Protein AF-A0A7X2NPV7-F1 (afdb_monomer_lite)

pLDDT: mean 83.84, std 13.26, range [35.34, 94.12]

Organism: NCBI:txid2606630

Foldseek 3Di:
DDPPPQQFDCVLLVLLVVLVVCVVVDDLVVSLVSLVVSLVVLVPGPSDDPVLNVVLVVLSVCLSVDDPVCNVVSNVVNSVSND

Sequence (83 aa):
MGLFHKAHKNGIAEAFDKVYAHGAHETESQFLDSLNLIVKAVELDQTYSTDEKLKIYELLSQLSNCGPDQRDRYAKKLRKVLK

Structure (mmCIF, N/CA/C/O backbone):
data_AF-A0A7X2NPV7-F1
#
_entry.id   AF-A0A7X2NPV7-F1
#
loop_
_atom_site.group_PDB
_atom_site.id
_atom_site.type_symbol
_atom_site.label_atom_id
_atom_site.label_alt_id
_atom_site.label_comp_id
_atom_site.label_asym_id
_atom_site.label_entity_id
_atom_site.label_seq_id
_atom_site.pdbx_PDB_ins_code
_atom_site.Cartn_x
_atom_site.Cartn_y
_atom_site.Cartn_z
_atom_site.occupancy
_atom_site.B_iso_or_equiv
_atom_site.auth_seq_id
_atom_site.auth_comp_id
_atom_site.auth_asym_id
_atom_site.auth_atom_id
_atom_site.pdbx_PDB_model_num
ATOM 1 N N . MET A 1 1 ? -16.156 -14.747 22.140 1.00 35.34 1 MET A N 1
ATOM 2 C CA . MET A 1 1 ? -15.598 -13.394 21.923 1.00 35.34 1 MET A CA 1
ATOM 3 C C . MET A 1 1 ? -15.510 -13.167 20.421 1.00 35.34 1 MET A C 1
ATOM 5 O O . MET A 1 1 ? -14.511 -13.525 19.813 1.00 35.34 1 MET A O 1
ATOM 9 N N . GLY A 1 2 ? -16.602 -12.715 19.801 1.00 39.91 2 GLY A N 1
ATOM 10 C CA . GLY A 1 2 ? -16.632 -12.456 18.362 1.00 39.91 2 GLY A CA 1
ATOM 11 C C . GLY A 1 2 ? -15.816 -11.206 18.066 1.00 39.91 2 GLY A C 1
ATOM 12 O O . GLY A 1 2 ? -16.221 -10.112 18.446 1.00 39.91 2 GLY A O 1
ATOM 13 N N . LEU A 1 3 ? -14.649 -11.381 17.449 1.00 43.81 3 LEU A N 1
ATOM 14 C CA . LEU A 1 3 ? -13.845 -10.285 16.925 1.00 43.81 3 LEU A CA 1
ATOM 15 C C . LEU A 1 3 ? -14.632 -9.666 15.769 1.00 43.81 3 LEU A C 1
ATOM 17 O O . LEU A 1 3 ? -14.653 -10.200 14.658 1.00 43.81 3 LEU A O 1
ATOM 21 N N . PHE A 1 4 ? -15.346 -8.585 16.076 1.00 47.00 4 PHE A N 1
ATOM 22 C CA . PHE A 1 4 ? -15.960 -7.714 15.088 1.00 47.00 4 PHE A CA 1
ATOM 23 C C . PHE A 1 4 ? -14.866 -7.297 14.104 1.00 47.00 4 PHE A C 1
ATOM 25 O O . PHE A 1 4 ? -14.015 -6.476 14.435 1.00 47.00 4 PHE A O 1
ATOM 32 N N . HIS A 1 5 ? -14.870 -7.889 12.909 1.00 47.75 5 HIS A N 1
ATOM 33 C CA . HIS A 1 5 ? -14.152 -7.326 11.777 1.00 47.75 5 HIS A CA 1
ATOM 34 C C . HIS A 1 5 ? -14.855 -5.999 11.498 1.00 47.75 5 HIS A C 1
ATOM 36 O O . HIS A 1 5 ? -15.975 -5.984 10.983 1.00 47.75 5 HIS A O 1
ATOM 42 N N . LYS A 1 6 ? -14.270 -4.889 11.957 1.00 50.22 6 LYS A N 1
ATOM 43 C CA . LYS A 1 6 ? -14.712 -3.567 11.526 1.00 50.22 6 LYS A CA 1
ATOM 44 C C . LYS A 1 6 ? -14.496 -3.546 10.020 1.00 50.22 6 LYS A C 1
ATOM 46 O O . LYS A 1 6 ? -13.358 -3.552 9.582 1.00 50.22 6 LYS A O 1
ATOM 51 N N . ALA A 1 7 ? -15.578 -3.578 9.249 1.00 52.69 7 ALA A N 1
ATOM 52 C CA . ALA A 1 7 ? -15.490 -3.346 7.819 1.00 52.69 7 ALA A CA 1
ATOM 53 C C . ALA A 1 7 ? -14.928 -1.935 7.637 1.00 52.69 7 ALA A C 1
ATOM 55 O O . ALA A 1 7 ? -15.575 -0.952 8.020 1.00 52.69 7 ALA A O 1
ATOM 56 N N . HIS A 1 8 ? -13.700 -1.840 7.136 1.00 62.06 8 HIS A N 1
ATOM 57 C CA . HIS A 1 8 ? -13.107 -0.550 6.834 1.00 62.06 8 HIS A CA 1
ATOM 58 C C . HIS A 1 8 ? -13.851 0.075 5.654 1.00 62.06 8 HIS A C 1
ATOM 60 O O . HIS A 1 8 ? -14.640 -0.575 4.958 1.00 62.06 8 HIS A O 1
ATOM 66 N N . LYS A 1 9 ? -13.639 1.369 5.404 1.00 60.03 9 LYS A N 1
ATOM 67 C CA . LYS A 1 9 ? -14.153 1.970 4.172 1.00 60.03 9 LYS A CA 1
ATOM 68 C C . LYS A 1 9 ? -13.536 1.236 2.976 1.00 60.03 9 LYS A C 1
ATOM 70 O O . LYS A 1 9 ? -12.386 1.493 2.623 1.00 60.03 9 LYS A O 1
ATOM 75 N N . ASN A 1 10 ? -14.338 0.393 2.316 1.00 65.88 10 ASN A N 1
ATOM 76 C CA . ASN A 1 10 ? -13.965 -0.379 1.120 1.00 65.88 10 ASN A CA 1
ATOM 77 C C . ASN A 1 10 ? -13.285 0.466 0.025 1.00 65.88 10 ASN A C 1
ATOM 79 O O . ASN A 1 10 ? -12.525 -0.062 -0.781 1.00 65.88 10 ASN A O 1
ATOM 83 N N . GLY A 1 11 ? -13.501 1.786 0.026 1.00 80.94 11 GLY A N 1
ATOM 84 C CA . GLY A 1 11 ? -12.890 2.712 -0.922 1.00 80.94 11 GLY A CA 1
ATOM 85 C C . GLY A 1 11 ? -11.356 2.722 -0.920 1.00 80.94 11 GLY A C 1
ATOM 86 O O . GLY A 1 11 ? -10.776 2.947 -1.977 1.00 80.94 11 GLY A O 1
ATOM 87 N N . ILE A 1 12 ? -10.677 2.448 0.205 1.00 87.56 12 ILE A N 1
ATOM 88 C CA . ILE A 1 12 ? -9.197 2.431 0.230 1.00 87.56 12 ILE A CA 1
ATOM 89 C C . ILE A 1 12 ? -8.657 1.148 -0.412 1.00 87.56 12 ILE A C 1
ATOM 91 O O . ILE A 1 12 ? -7.702 1.209 -1.184 1.00 87.56 12 ILE A O 1
ATOM 95 N N . ALA A 1 13 ? -9.291 -0.002 -0.163 1.00 88.44 13 ALA A N 1
ATOM 96 C CA . ALA A 1 13 ? -8.941 -1.251 -0.838 1.00 88.44 13 ALA A CA 1
ATOM 97 C C . ALA A 1 13 ? -9.164 -1.152 -2.356 1.00 88.44 13 ALA A C 1
ATOM 99 O O . ALA A 1 13 ? -8.300 -1.549 -3.133 1.00 88.44 13 ALA A O 1
ATOM 100 N N . GLU A 1 14 ? -10.284 -0.561 -2.782 1.00 88.88 14 GLU A N 1
ATOM 101 C CA . GLU A 1 14 ? -10.570 -0.316 -4.201 1.00 88.88 14 GLU A CA 1
ATOM 102 C C . GLU A 1 14 ? -9.587 0.677 -4.837 1.00 88.88 14 GLU A C 1
ATOM 104 O O . GLU A 1 14 ? -9.168 0.489 -5.981 1.00 88.88 14 GLU A O 1
ATOM 109 N N . ALA A 1 15 ? -9.194 1.730 -4.112 1.00 89.25 15 ALA A N 1
ATOM 110 C CA . ALA A 1 15 ? -8.175 2.670 -4.570 1.00 89.25 15 ALA A CA 1
ATOM 111 C C . ALA A 1 15 ? -6.813 1.983 -4.727 1.00 89.25 15 ALA A C 1
ATOM 113 O O . ALA A 1 15 ? -6.144 2.179 -5.741 1.00 89.25 15 ALA A O 1
ATOM 114 N N . PHE A 1 16 ? -6.433 1.133 -3.769 1.00 91.81 16 PHE A N 1
ATOM 115 C CA . PHE A 1 16 ? -5.210 0.342 -3.854 1.00 91.81 16 PHE A CA 1
ATOM 116 C C . PHE A 1 16 ? -5.232 -0.610 -5.053 1.00 91.81 16 PHE A C 1
ATOM 118 O O . PHE A 1 16 ? -4.243 -0.694 -5.771 1.00 91.81 16 PHE A O 1
ATOM 125 N N . ASP A 1 17 ? -6.356 -1.277 -5.323 1.00 90.69 17 ASP A N 1
ATOM 126 C CA . ASP A 1 17 ? -6.480 -2.173 -6.477 1.00 90.69 17 ASP A CA 1
ATOM 127 C C . ASP A 1 17 ? -6.272 -1.442 -7.808 1.00 90.69 17 ASP A C 1
ATOM 129 O O . ASP A 1 17 ? -5.617 -1.971 -8.707 1.00 90.69 17 ASP A O 1
ATOM 133 N N . LYS A 1 18 ? -6.782 -0.209 -7.920 1.00 89.88 18 LYS A N 1
ATOM 134 C CA . LYS A 1 18 ? -6.538 0.650 -9.085 1.00 89.88 18 LYS A CA 1
ATOM 135 C C . LYS A 1 18 ? -5.064 1.024 -9.183 1.00 89.88 18 LYS A C 1
ATOM 137 O O . LYS A 1 18 ? -4.464 0.786 -10.224 1.00 89.88 18 LYS A O 1
ATOM 142 N N . VAL A 1 19 ? -4.471 1.547 -8.106 1.00 89.69 19 VAL A N 1
ATOM 143 C CA . VAL A 1 19 ? -3.041 1.906 -8.060 1.00 89.69 19 VAL A CA 1
ATOM 144 C C . VAL A 1 19 ? -2.163 0.718 -8.450 1.00 89.69 19 VAL A C 1
ATOM 146 O O . VAL A 1 19 ? -1.269 0.851 -9.277 1.00 89.69 19 VAL A O 1
ATOM 149 N N . TYR A 1 20 ? -2.452 -0.465 -7.914 1.00 90.06 20 TYR A N 1
ATOM 150 C CA . TYR A 1 20 ? -1.686 -1.670 -8.200 1.00 90.06 20 TYR A CA 1
ATOM 151 C C . TYR A 1 20 ? -1.822 -2.123 -9.660 1.00 90.06 20 TYR A C 1
ATOM 153 O O . TYR A 1 20 ? -0.827 -2.491 -10.280 1.00 90.06 20 TYR A O 1
ATOM 161 N N . ALA A 1 21 ? -3.028 -2.061 -10.233 1.00 88.31 21 ALA A N 1
ATOM 162 C CA . ALA A 1 21 ? -3.248 -2.367 -11.645 1.00 88.31 21 ALA A CA 1
ATOM 163 C C . ALA A 1 21 ? -2.550 -1.360 -12.579 1.00 88.31 21 ALA A C 1
ATOM 165 O O . ALA A 1 21 ? -1.960 -1.764 -13.581 1.00 88.31 21 ALA A O 1
ATOM 166 N N . HIS A 1 22 ? -2.576 -0.066 -12.243 1.00 85.38 22 HIS A N 1
ATOM 167 C CA . HIS A 1 22 ? -1.876 0.978 -12.998 1.00 85.38 22 HIS A CA 1
ATOM 168 C C . HIS A 1 22 ? -0.352 0.849 -12.898 1.00 85.38 22 HIS A C 1
ATOM 170 O O . HIS A 1 22 ? 0.335 1.032 -13.901 1.00 85.38 22 HIS A O 1
ATOM 176 N N . GLY A 1 23 ? 0.163 0.412 -11.745 1.00 82.12 23 GLY A N 1
ATOM 177 C CA . GLY A 1 23 ? 1.588 0.196 -11.497 1.00 82.12 23 GLY A CA 1
ATOM 178 C C . GLY A 1 23 ? 2.284 -0.764 -12.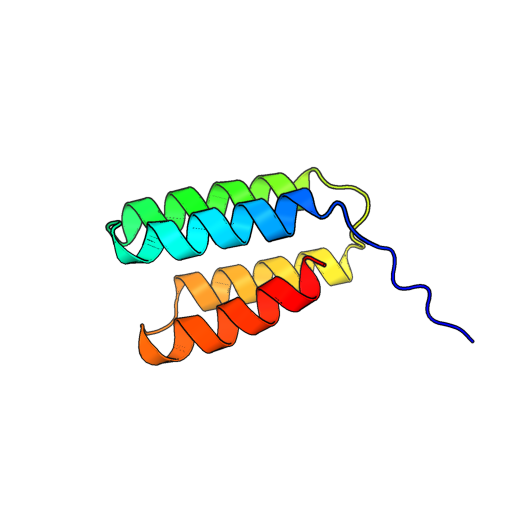468 1.00 82.12 23 GLY A C 1
ATOM 179 O O . GLY A 1 23 ? 3.496 -0.687 -12.637 1.00 82.12 23 GLY A O 1
ATOM 180 N N . ALA A 1 24 ? 1.541 -1.642 -13.154 1.00 80.44 24 ALA A N 1
ATOM 181 C CA . ALA A 1 24 ? 2.093 -2.508 -14.201 1.00 80.44 24 ALA A CA 1
ATOM 182 C C . ALA A 1 24 ? 2.552 -1.740 -15.458 1.00 80.44 24 ALA A C 1
ATOM 184 O O . ALA A 1 24 ? 3.341 -2.262 -16.245 1.00 80.44 24 ALA A O 1
ATOM 185 N N . HIS A 1 25 ? 2.048 -0.520 -15.655 1.00 82.88 25 HIS A N 1
ATOM 186 C CA . HIS A 1 25 ? 2.321 0.331 -16.816 1.00 82.88 25 HIS A CA 1
ATOM 187 C C . HIS A 1 25 ? 3.063 1.626 -16.456 1.00 82.88 25 HIS A C 1
ATOM 189 O O . HIS A 1 25 ? 3.381 2.417 -17.342 1.00 82.88 25 HIS A O 1
ATOM 195 N N . GLU A 1 26 ? 3.325 1.851 -15.170 1.00 83.56 26 GLU A N 1
ATOM 196 C CA . GLU A 1 26 ? 3.992 3.040 -14.649 1.00 83.56 26 GLU A CA 1
ATOM 197 C C . GLU A 1 26 ? 5.500 2.816 -14.494 1.00 83.56 26 GLU A C 1
ATOM 199 O O . GLU A 1 26 ? 5.991 1.695 -14.350 1.00 83.56 26 GLU A O 1
ATOM 204 N N . THR A 1 27 ? 6.256 3.912 -14.500 1.00 86.38 27 THR A N 1
ATOM 205 C CA . THR A 1 27 ? 7.642 3.883 -14.019 1.00 86.38 27 THR A CA 1
ATOM 206 C C . THR A 1 27 ? 7.674 3.655 -12.508 1.00 86.38 27 THR A C 1
ATOM 208 O O . THR A 1 27 ? 6.722 3.983 -11.803 1.00 86.38 27 THR A O 1
ATOM 211 N N . GLU A 1 28 ? 8.799 3.167 -11.982 1.00 83.31 28 GLU A N 1
ATOM 212 C CA . GLU A 1 28 ? 8.947 2.934 -10.539 1.00 83.31 28 GLU A CA 1
ATOM 213 C C . GLU A 1 28 ? 8.671 4.202 -9.712 1.00 83.31 28 GLU A C 1
ATOM 215 O O . GLU A 1 28 ? 7.977 4.144 -8.704 1.00 83.31 28 GLU A O 1
ATOM 220 N N . SER A 1 29 ? 9.129 5.369 -10.181 1.00 86.06 29 SER A N 1
ATOM 221 C CA . SER A 1 29 ? 8.858 6.653 -9.517 1.00 86.06 29 SER A CA 1
ATOM 222 C C . SER A 1 29 ? 7.362 6.968 -9.452 1.00 86.06 29 SER A C 1
ATOM 224 O O . SER A 1 29 ? 6.867 7.353 -8.399 1.00 86.06 29 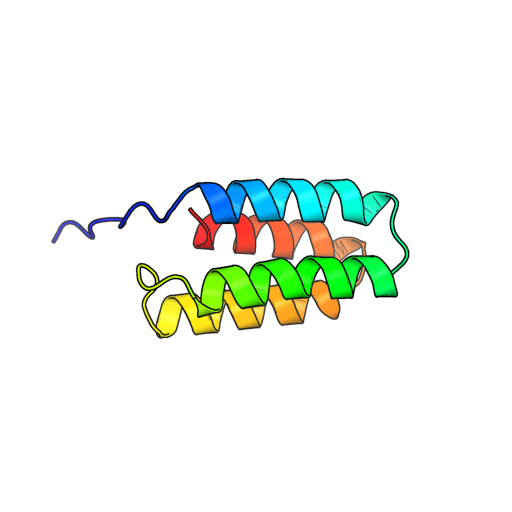SER A O 1
ATOM 226 N N . GLN A 1 30 ? 6.638 6.780 -10.559 1.00 87.75 30 GLN A N 1
ATOM 227 C CA . GLN A 1 30 ? 5.193 7.020 -10.613 1.00 87.75 30 GLN A CA 1
ATOM 228 C C . GLN A 1 30 ? 4.430 6.045 -9.719 1.00 87.75 30 GLN A C 1
ATOM 230 O O . GLN A 1 30 ? 3.509 6.450 -9.015 1.00 87.75 30 GLN A O 1
ATOM 235 N N . PHE A 1 31 ? 4.856 4.784 -9.685 1.00 86.31 31 PHE A N 1
ATOM 236 C CA . PHE A 1 31 ? 4.242 3.786 -8.825 1.00 86.31 31 PHE A CA 1
ATOM 237 C C . PHE A 1 31 ? 4.407 4.137 -7.341 1.00 86.31 31 PHE A C 1
ATOM 239 O O . PHE A 1 31 ? 3.450 4.055 -6.571 1.00 86.31 31 PHE A O 1
ATOM 246 N N . LEU A 1 32 ? 5.597 4.593 -6.938 1.00 87.44 32 LEU A N 1
ATOM 247 C CA . LEU A 1 32 ? 5.854 5.063 -5.574 1.00 87.44 32 LEU A CA 1
ATOM 248 C C . LEU A 1 32 ? 4.996 6.288 -5.216 1.00 87.44 32 LEU A C 1
ATOM 250 O O . LEU A 1 32 ? 4.426 6.339 -4.123 1.00 87.44 32 LEU A O 1
ATOM 254 N N . ASP A 1 33 ? 4.838 7.238 -6.139 1.00 89.38 33 ASP A N 1
ATOM 255 C CA . ASP A 1 33 ? 3.953 8.393 -5.952 1.00 89.38 33 ASP A CA 1
ATOM 256 C C . ASP A 1 33 ? 2.484 7.970 -5.789 1.00 89.38 33 ASP A C 1
ATOM 258 O O . ASP A 1 33 ? 1.782 8.464 -4.901 1.00 89.38 33 ASP A O 1
ATOM 262 N N . SER A 1 34 ? 2.029 6.997 -6.579 1.00 89.38 34 SER A N 1
ATOM 263 C CA . SER A 1 34 ? 0.692 6.411 -6.467 1.00 89.38 34 SER A CA 1
ATOM 264 C C . SER A 1 34 ? 0.482 5.693 -5.125 1.00 89.38 34 SER A C 1
ATOM 266 O O . SER A 1 34 ? -0.581 5.823 -4.511 1.00 89.38 34 SER A O 1
ATOM 268 N N . LEU A 1 35 ? 1.492 4.991 -4.599 1.00 89.69 35 LEU A N 1
ATOM 269 C CA . LEU A 1 35 ? 1.430 4.377 -3.265 1.00 89.69 35 LEU A CA 1
ATOM 270 C C . LEU A 1 35 ? 1.344 5.421 -2.142 1.00 89.69 35 LEU A C 1
ATOM 272 O O . LEU A 1 35 ? 0.634 5.196 -1.159 1.00 89.69 35 LEU A O 1
ATOM 276 N N . ASN A 1 36 ? 1.978 6.587 -2.296 1.00 90.06 36 ASN A N 1
ATOM 277 C CA . ASN A 1 36 ? 1.864 7.683 -1.328 1.00 90.06 36 ASN A CA 1
ATOM 278 C C . ASN A 1 36 ? 0.422 8.207 -1.192 1.00 90.06 36 ASN A C 1
ATOM 280 O O . ASN A 1 36 ? 0.037 8.681 -0.120 1.00 90.06 36 ASN A O 1
ATOM 284 N N . LEU A 1 37 ? -0.410 8.092 -2.234 1.00 90.75 37 LEU A N 1
ATOM 285 C CA . LEU A 1 37 ? -1.840 8.414 -2.138 1.00 90.75 37 LEU A CA 1
ATOM 286 C C . LEU A 1 37 ? -2.568 7.459 -1.184 1.00 90.75 37 LEU A C 1
ATOM 288 O O . LEU A 1 37 ? -3.416 7.894 -0.404 1.00 90.75 37 LEU A O 1
ATOM 292 N N . ILE A 1 38 ? -2.200 6.174 -1.203 1.00 91.94 38 ILE A N 1
ATOM 293 C CA . ILE A 1 38 ? -2.752 5.161 -0.295 1.00 91.94 38 ILE A CA 1
ATOM 294 C C . ILE A 1 38 ? -2.289 5.418 1.139 1.00 91.94 38 ILE A C 1
ATOM 296 O O . ILE A 1 38 ? -3.109 5.353 2.052 1.00 91.94 38 ILE A O 1
ATOM 300 N N . VAL A 1 39 ? -1.017 5.788 1.340 1.00 92.56 39 VAL A N 1
ATOM 301 C CA . VAL A 1 39 ? -0.496 6.188 2.660 1.00 92.56 39 VAL A CA 1
ATOM 302 C C . VAL A 1 39 ? -1.338 7.321 3.249 1.00 92.56 39 VAL A C 1
ATOM 304 O O . VAL A 1 39 ? -1.851 7.180 4.357 1.00 92.56 39 VAL A O 1
ATOM 307 N N . LYS A 1 40 ? -1.561 8.403 2.490 1.00 92.06 40 LYS A N 1
ATOM 308 C CA . LYS A 1 40 ? -2.382 9.543 2.941 1.00 92.06 40 LYS A CA 1
ATOM 309 C C . LYS A 1 40 ? -3.825 9.140 3.243 1.00 92.06 40 LYS A C 1
ATOM 311 O O . LYS A 1 40 ? -4.406 9.609 4.219 1.00 92.06 40 LYS A O 1
ATOM 316 N N . ALA A 1 41 ? -4.413 8.272 2.420 1.00 89.81 41 ALA A N 1
ATOM 317 C CA . ALA A 1 41 ? -5.774 7.791 2.641 1.00 89.81 41 ALA A CA 1
ATOM 318 C C . ALA A 1 41 ? -5.896 7.000 3.956 1.00 89.81 41 ALA A C 1
ATOM 320 O O . ALA A 1 41 ? -6.847 7.205 4.705 1.00 89.81 41 ALA A O 1
ATOM 321 N N . VAL A 1 42 ? -4.917 6.142 4.258 1.00 90.81 42 VAL A N 1
ATOM 322 C CA . VAL A 1 42 ? -4.850 5.359 5.505 1.00 90.81 42 VAL A CA 1
ATOM 323 C C . VAL A 1 42 ? -4.570 6.253 6.715 1.00 90.81 42 VAL A C 1
ATOM 325 O O . VAL A 1 42 ? -5.138 6.041 7.788 1.00 90.81 42 VAL A O 1
ATOM 328 N N . GLU A 1 43 ? -3.732 7.276 6.555 1.00 90.12 43 GLU A N 1
ATOM 329 C CA . GLU A 1 43 ? -3.419 8.237 7.612 1.00 90.12 43 GLU A CA 1
ATOM 330 C C . GLU A 1 43 ? -4.673 8.986 8.079 1.00 90.12 43 GLU A C 1
ATOM 332 O O . GLU A 1 43 ? -4.960 9.016 9.280 1.00 90.12 43 GLU A O 1
ATOM 337 N N . LEU A 1 44 ? -5.451 9.515 7.128 1.00 89.38 44 LEU A N 1
ATOM 338 C CA . LEU A 1 44 ? -6.676 10.279 7.381 1.00 89.38 44 LEU A CA 1
ATOM 339 C C . LEU A 1 44 ? -7.850 9.413 7.857 1.00 89.38 44 LEU A C 1
ATOM 341 O O . LEU A 1 44 ? -8.784 9.924 8.480 1.00 89.38 44 LEU A O 1
ATOM 345 N N . ASP A 1 45 ? -7.831 8.113 7.569 1.00 86.00 45 ASP A N 1
ATOM 346 C CA . ASP A 1 45 ? -8.894 7.207 7.979 1.00 86.00 45 ASP A CA 1
ATOM 347 C C . ASP A 1 45 ? -8.805 6.893 9.483 1.00 86.00 45 ASP A C 1
ATOM 349 O O . ASP A 1 45 ? -7.797 6.405 9.990 1.00 86.00 45 ASP A O 1
ATOM 353 N N . GLN A 1 46 ? -9.870 7.191 10.228 1.00 86.75 46 GLN A N 1
ATOM 354 C CA . GLN A 1 46 ? -9.935 6.966 11.680 1.00 86.75 46 GLN A CA 1
ATOM 355 C C . GLN A 1 46 ? 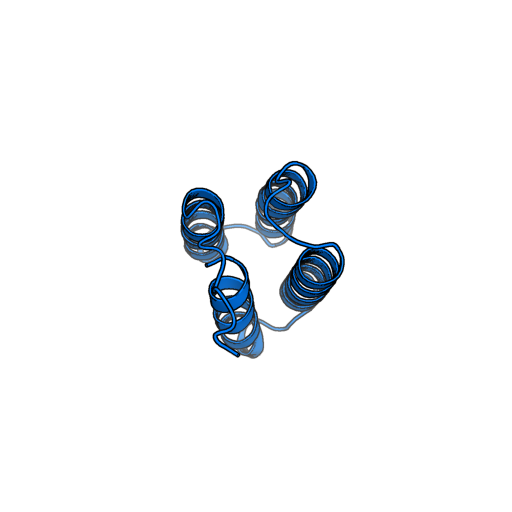-10.509 5.592 12.061 1.00 86.75 46 GLN A C 1
ATOM 357 O O . GLN A 1 46 ? -10.650 5.289 13.245 1.00 86.75 46 GLN A O 1
ATOM 362 N N . THR A 1 47 ? -10.890 4.766 11.082 1.00 87.38 47 THR A N 1
ATOM 363 C CA . THR A 1 47 ? -11.479 3.443 11.330 1.00 87.38 47 THR A CA 1
ATOM 364 C C . THR A 1 4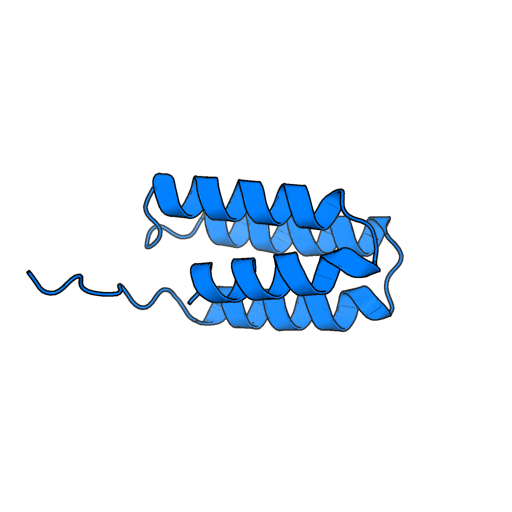7 ? -10.415 2.396 11.638 1.00 87.38 47 THR A C 1
ATOM 366 O O . THR A 1 47 ? -10.695 1.482 12.416 1.00 87.38 47 THR A O 1
ATOM 369 N N . TYR A 1 48 ? -9.206 2.566 11.092 1.00 86.38 48 TYR A N 1
ATOM 370 C CA . TYR A 1 48 ? -8.036 1.760 11.432 1.00 86.38 48 TYR A CA 1
ATOM 371 C C . TYR A 1 48 ? -7.473 2.137 12.803 1.00 86.38 48 TYR A C 1
ATOM 373 O O . TYR A 1 48 ? -7.217 3.307 13.101 1.00 86.38 48 TYR A O 1
ATOM 381 N N . SER A 1 49 ? -7.218 1.117 13.613 1.00 89.75 49 SER A N 1
ATOM 382 C CA . SER A 1 49 ? -6.392 1.214 14.814 1.00 89.75 49 SER A CA 1
ATOM 383 C C . SER A 1 49 ? -4.938 1.552 14.472 1.00 89.75 49 SER A C 1
ATOM 385 O O . SER A 1 49 ? -4.477 1.365 13.344 1.00 89.75 49 SER A O 1
ATOM 387 N N . THR A 1 50 ? -4.184 2.023 15.467 1.00 90.75 50 THR A N 1
ATOM 388 C CA . THR A 1 50 ? -2.747 2.292 15.317 1.00 90.75 50 THR A CA 1
ATOM 389 C C . THR A 1 50 ? -1.989 1.060 14.821 1.00 90.75 50 THR A C 1
ATOM 391 O O . THR A 1 50 ? -1.188 1.177 13.898 1.00 90.75 50 THR A O 1
ATOM 394 N N . ASP A 1 51 ? -2.286 -0.122 15.363 1.00 91.81 51 ASP A N 1
ATOM 395 C CA . ASP A 1 51 ? -1.615 -1.369 14.981 1.00 91.81 51 ASP A CA 1
ATOM 396 C C . ASP A 1 51 ? -1.911 -1.763 13.525 1.00 91.81 51 ASP A C 1
ATOM 398 O O . ASP A 1 51 ? -1.014 -2.190 12.794 1.00 91.81 51 ASP A O 1
ATOM 402 N N . GLU A 1 52 ? -3.152 -1.569 13.065 1.00 90.62 52 GLU A N 1
ATOM 403 C CA . GLU A 1 52 ? -3.531 -1.795 11.664 1.00 90.62 52 GLU A CA 1
ATOM 404 C C . GLU A 1 52 ? -2.812 -0.823 10.728 1.00 90.62 52 GLU A C 1
ATOM 406 O O . GLU A 1 52 ? -2.262 -1.252 9.713 1.00 90.62 52 GLU A O 1
ATOM 411 N N . LYS A 1 53 ? -2.737 0.466 11.089 1.00 92.31 53 LYS A N 1
ATOM 412 C CA . LYS A 1 53 ? -1.995 1.467 10.308 1.00 92.31 53 LYS A CA 1
ATOM 413 C C . LYS A 1 53 ? -0.512 1.127 10.214 1.00 92.31 53 LYS A C 1
ATOM 415 O O . LYS A 1 53 ? 0.041 1.145 9.118 1.00 92.31 53 LYS A O 1
ATOM 420 N N . LEU A 1 54 ? 0.119 0.761 11.330 1.00 93.75 54 LEU A N 1
ATOM 421 C CA . LEU A 1 54 ? 1.527 0.353 11.353 1.00 93.75 54 LEU A CA 1
ATOM 422 C C . LEU A 1 54 ? 1.774 -0.847 10.434 1.00 93.75 54 LEU A C 1
ATOM 424 O O . LEU A 1 54 ? 2.717 -0.835 9.645 1.00 93.75 54 LEU A O 1
ATOM 428 N N . LYS A 1 55 ? 0.883 -1.843 10.465 1.00 93.12 55 LYS A N 1
ATOM 429 C CA . LYS A 1 55 ? 0.952 -3.009 9.578 1.00 93.12 55 LYS A CA 1
ATOM 430 C C . LYS A 1 55 ? 0.761 -2.643 8.104 1.00 93.12 55 LYS A C 1
ATOM 432 O O . LYS A 1 55 ? 1.430 -3.204 7.239 1.00 93.12 55 LYS A O 1
ATOM 437 N N . ILE A 1 56 ? -0.144 -1.714 7.800 1.00 93.50 56 ILE A N 1
ATOM 438 C CA . ILE A 1 56 ? -0.342 -1.205 6.438 1.00 93.50 56 ILE A CA 1
ATOM 439 C C . ILE A 1 56 ? 0.923 -0.493 5.946 1.00 93.50 56 ILE A C 1
ATOM 441 O O . ILE A 1 56 ? 1.381 -0.778 4.842 1.00 93.50 56 ILE A O 1
ATOM 445 N N . TYR A 1 57 ? 1.523 0.377 6.762 1.00 94.00 57 TYR A N 1
ATOM 446 C CA . TYR A 1 57 ? 2.757 1.083 6.410 1.00 94.00 57 TYR A CA 1
ATOM 447 C C . TYR A 1 57 ? 3.943 0.137 6.225 1.00 94.00 57 TYR A C 1
ATOM 449 O O . TYR A 1 57 ? 4.722 0.313 5.289 1.00 94.00 57 TYR A O 1
ATOM 457 N N . GLU A 1 58 ? 4.054 -0.902 7.054 1.00 94.12 58 GLU A N 1
ATOM 458 C CA . GLU A 1 58 ? 5.053 -1.956 6.876 1.00 94.12 58 GLU A CA 1
ATOM 459 C C . GLU A 1 58 ? 4.891 -2.645 5.512 1.00 94.12 58 GLU A C 1
ATOM 461 O O . GLU A 1 58 ? 5.856 -2.774 4.758 1.00 94.12 58 GLU A O 1
ATOM 466 N N . LEU A 1 59 ? 3.664 -3.045 5.163 1.00 93.75 59 LEU A N 1
ATOM 467 C CA . LEU A 1 59 ? 3.372 -3.721 3.898 1.00 93.75 59 LEU A CA 1
ATOM 468 C C . LEU A 1 59 ? 3.582 -2.811 2.684 1.00 93.75 59 LEU A C 1
ATOM 470 O O . LEU A 1 59 ? 4.088 -3.281 1.667 1.00 93.75 59 LEU A O 1
ATOM 474 N N . LEU A 1 60 ? 3.232 -1.527 2.785 1.00 92.06 60 LEU A N 1
ATOM 475 C CA . LEU A 1 60 ? 3.509 -0.529 1.748 1.00 92.06 60 LEU A CA 1
ATOM 476 C C . LEU A 1 60 ? 5.018 -0.342 1.558 1.00 92.06 60 LEU A C 1
ATOM 478 O O . LEU A 1 60 ? 5.494 -0.380 0.428 1.00 92.06 60 LEU A O 1
ATOM 482 N N . SER A 1 61 ? 5.783 -0.241 2.648 1.00 91.50 61 SER A N 1
ATOM 483 C CA . SER A 1 61 ? 7.246 -0.143 2.594 1.00 91.50 61 SER A CA 1
ATOM 484 C C . SER A 1 61 ? 7.887 -1.384 1.964 1.00 91.50 61 SER A C 1
ATOM 486 O O . SER A 1 61 ? 8.769 -1.265 1.114 1.00 91.50 61 SER A O 1
ATOM 488 N N . GLN A 1 62 ? 7.411 -2.584 2.311 1.00 91.19 62 GLN A N 1
ATOM 489 C CA . GLN A 1 62 ? 7.859 -3.830 1.679 1.00 91.19 62 GLN A CA 1
ATOM 490 C C . GLN A 1 62 ? 7.548 -3.837 0.181 1.00 91.19 62 GLN A C 1
ATOM 492 O O . GLN A 1 62 ? 8.391 -4.236 -0.615 1.00 91.19 62 GLN A O 1
ATOM 497 N N . LEU A 1 63 ? 6.368 -3.362 -0.215 1.00 89.44 63 LEU A N 1
ATOM 498 C CA . LEU A 1 63 ? 5.936 -3.326 -1.609 1.00 89.44 63 LEU A CA 1
ATOM 499 C C . LEU A 1 63 ? 6.767 -2.347 -2.459 1.00 89.44 63 LEU A C 1
ATOM 501 O O . LEU A 1 63 ? 7.104 -2.678 -3.597 1.00 89.44 63 LEU A O 1
ATOM 505 N N . SER A 1 64 ? 7.166 -1.212 -1.881 1.00 86.50 64 SER A N 1
ATOM 506 C CA . SER A 1 64 ? 8.070 -0.224 -2.489 1.00 86.50 64 SER A CA 1
ATOM 507 C C . SER A 1 64 ? 9.526 -0.690 -2.611 1.00 86.50 64 SER A C 1
ATOM 509 O O . SER A 1 64 ? 10.270 -0.142 -3.413 1.00 86.50 64 SER A O 1
ATOM 511 N N . ASN A 1 65 ? 9.953 -1.679 -1.818 1.00 86.88 65 ASN A N 1
ATOM 512 C CA . ASN A 1 65 ? 11.349 -2.140 -1.755 1.00 86.88 65 ASN A CA 1
ATOM 513 C C . ASN A 1 65 ? 11.538 -3.599 -2.209 1.00 86.88 65 ASN A C 1
ATOM 515 O O . ASN A 1 65 ? 12.599 -4.186 -1.989 1.00 86.88 65 ASN A O 1
ATOM 519 N N . CYS A 1 66 ? 10.516 -4.219 -2.799 1.00 85.94 66 CYS A N 1
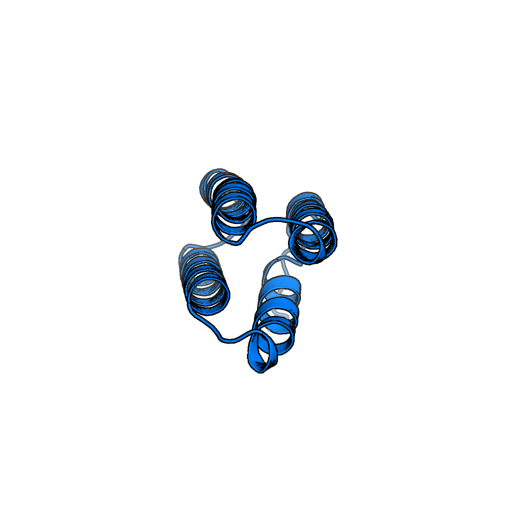ATOM 520 C CA . CYS A 1 66 ? 10.573 -5.618 -3.216 1.00 85.94 66 CYS A CA 1
ATOM 521 C C . CYS A 1 66 ? 10.822 -5.783 -4.717 1.00 85.94 66 CYS A C 1
ATOM 523 O O . CYS A 1 66 ? 10.473 -4.929 -5.531 1.00 85.94 66 CYS A O 1
ATOM 525 N N . GLY A 1 67 ? 11.394 -6.934 -5.077 1.00 78.75 67 GLY A N 1
ATOM 526 C CA . GLY A 1 67 ? 11.492 -7.358 -6.468 1.00 78.75 67 GLY A CA 1
ATOM 527 C C . GLY A 1 67 ? 10.111 -7.631 -7.088 1.00 78.75 67 GLY A C 1
ATOM 528 O O . GLY A 1 67 ? 9.152 -7.935 -6.363 1.00 78.75 67 GLY A O 1
ATOM 529 N N . PRO A 1 68 ? 9.985 -7.572 -8.429 1.00 76.69 68 PRO A N 1
ATOM 530 C CA . PRO A 1 68 ? 8.722 -7.815 -9.132 1.00 76.69 68 PRO A CA 1
ATOM 531 C C . PRO A 1 68 ? 8.071 -9.166 -8.792 1.00 76.69 68 PRO A C 1
ATOM 533 O O . PRO A 1 68 ? 6.849 -9.276 -8.736 1.00 76.69 68 PRO A O 1
ATOM 536 N N . ASP A 1 69 ? 8.888 -10.182 -8.510 1.00 81.00 69 ASP A N 1
ATOM 537 C CA . ASP A 1 69 ? 8.494 -11.542 -8.134 1.00 81.00 69 ASP A CA 1
ATOM 538 C C . ASP A 1 69 ? 7.791 -11.619 -6.768 1.00 81.00 69 ASP A C 1
ATOM 540 O O . ASP A 1 69 ? 6.959 -12.498 -6.534 1.00 81.00 69 ASP A O 1
ATOM 544 N N . GLN A 1 70 ? 8.081 -10.680 -5.865 1.00 84.56 70 GLN A N 1
ATOM 545 C CA . GLN A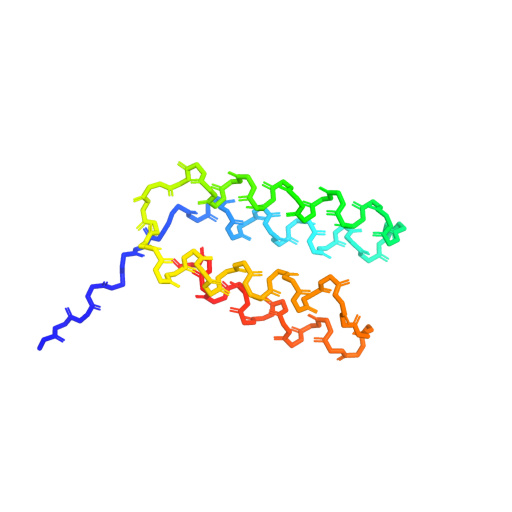 1 70 ? 7.500 -10.637 -4.520 1.00 84.56 70 GLN A CA 1
ATOM 546 C C . GLN A 1 70 ? 6.345 -9.639 -4.397 1.00 84.56 70 GLN A C 1
ATOM 548 O O . GLN A 1 70 ? 5.575 -9.703 -3.431 1.00 84.56 70 GLN A O 1
ATOM 553 N N . ARG A 1 71 ? 6.190 -8.745 -5.376 1.00 85.56 71 ARG A N 1
ATOM 554 C CA . ARG A 1 71 ? 5.224 -7.641 -5.354 1.00 85.56 71 ARG A CA 1
ATOM 555 C C . ARG A 1 71 ? 3.785 -8.127 -5.172 1.00 85.56 71 ARG A C 1
ATOM 557 O O . ARG A 1 71 ? 3.068 -7.627 -4.307 1.00 85.56 71 ARG A O 1
ATOM 564 N N . ASP A 1 72 ? 3.409 -9.197 -5.871 1.00 88.88 72 ASP A N 1
ATOM 565 C CA . ASP A 1 72 ? 2.075 -9.805 -5.774 1.00 88.88 72 ASP A CA 1
ATOM 566 C C . ASP A 1 72 ? 1.793 -10.422 -4.392 1.00 88.88 72 ASP A C 1
ATOM 568 O O . ASP A 1 72 ? 0.678 -10.345 -3.863 1.00 88.88 72 ASP A O 1
ATOM 572 N N . ARG A 1 73 ? 2.822 -10.980 -3.742 1.00 90.19 73 ARG A N 1
ATOM 573 C CA . ARG A 1 73 ? 2.707 -11.534 -2.387 1.00 90.19 73 ARG A CA 1
ATOM 574 C C . ARG A 1 73 ? 2.383 -10.438 -1.373 1.00 90.19 73 ARG A C 1
ATOM 576 O O . ARG A 1 73 ? 1.508 -10.641 -0.526 1.00 90.19 73 ARG A O 1
ATOM 583 N N . TYR A 1 74 ? 3.083 -9.307 -1.437 1.00 91.62 74 TYR A N 1
ATOM 584 C CA . TYR A 1 74 ? 2.846 -8.179 -0.534 1.00 91.62 74 TYR A CA 1
ATOM 585 C C . TYR A 1 74 ? 1.530 -7.466 -0.856 1.00 91.62 74 TYR A C 1
ATOM 587 O O . TYR A 1 74 ? 0.769 -7.179 0.068 1.00 91.62 74 TYR A O 1
ATOM 595 N N . ALA A 1 75 ? 1.180 -7.317 -2.137 1.00 90.25 75 ALA A N 1
ATOM 596 C CA . ALA A 1 75 ? -0.094 -6.738 -2.563 1.00 90.25 75 ALA A CA 1
ATOM 597 C C . ALA A 1 75 ? -1.295 -7.535 -2.030 1.00 90.25 75 ALA A C 1
ATOM 599 O O . ALA A 1 75 ? -2.228 -6.967 -1.462 1.00 90.25 75 ALA A O 1
ATOM 600 N N . LYS A 1 76 ? -1.249 -8.872 -2.116 1.00 91.12 76 LYS A N 1
ATOM 601 C CA . LYS A 1 76 ? -2.290 -9.753 -1.557 1.00 91.12 76 LYS A CA 1
ATOM 602 C C . LYS A 1 76 ? -2.439 -9.613 -0.045 1.00 91.12 76 LYS A C 1
ATOM 604 O O . LYS A 1 76 ? -3.558 -9.693 0.462 1.00 91.12 76 LYS A O 1
ATOM 609 N N . LYS A 1 77 ? -1.334 -9.443 0.687 1.00 91.38 77 LYS A N 1
ATOM 610 C CA . LYS A 1 77 ? -1.372 -9.211 2.139 1.00 91.38 77 LYS A CA 1
ATOM 611 C C . LYS A 1 77 ? -1.973 -7.847 2.454 1.00 91.38 77 LYS A C 1
ATOM 613 O O . LYS A 1 77 ? -2.873 -7.781 3.282 1.00 91.38 77 LYS A O 1
ATOM 618 N N . LEU A 1 78 ? -1.526 -6.801 1.765 1.00 91.38 78 LEU A N 1
ATOM 619 C CA . LEU A 1 78 ? -2.014 -5.438 1.950 1.00 91.38 78 LEU A CA 1
ATOM 620 C C . LEU A 1 78 ? -3.520 -5.348 1.683 1.00 91.38 78 LEU A C 1
ATOM 622 O O . LEU A 1 78 ? -4.269 -4.878 2.533 1.00 91.38 78 LEU A O 1
ATOM 626 N N . ARG A 1 79 ? -3.994 -5.946 0.587 1.00 89.56 79 ARG A N 1
ATOM 627 C CA . ARG A 1 79 ? -5.422 -5.999 0.239 1.00 89.56 79 ARG A CA 1
ATOM 628 C C . ARG A 1 79 ? -6.294 -6.692 1.291 1.00 89.56 79 ARG A C 1
ATOM 630 O O . ARG A 1 79 ? -7.480 -6.403 1.370 1.00 89.56 79 ARG A O 1
ATOM 637 N N . LYS A 1 80 ? -5.742 -7.623 2.077 1.00 88.81 80 LYS A N 1
ATOM 638 C CA . LYS A 1 80 ? -6.470 -8.266 3.186 1.00 88.81 80 LYS A CA 1
ATOM 639 C C . LYS A 1 80 ? -6.570 -7.382 4.422 1.00 88.81 80 LYS A C 1
ATOM 641 O O . LYS A 1 80 ? -7.501 -7.567 5.184 1.00 88.81 80 LYS A O 1
ATOM 646 N N . VAL A 1 81 ? -5.598 -6.499 4.640 1.00 88.69 81 VAL A N 1
ATOM 647 C CA . VAL A 1 81 ? -5.587 -5.583 5.790 1.00 88.69 81 VAL A CA 1
ATOM 648 C C . VAL A 1 81 ? -6.415 -4.328 5.497 1.00 88.69 81 VAL A C 1
ATOM 650 O O . VAL A 1 81 ? -6.969 -3.744 6.412 1.00 88.69 81 VAL A O 1
ATOM 653 N N . LEU A 1 82 ? -6.535 -3.938 4.224 1.00 85.44 82 LEU A N 1
ATOM 654 C CA . LEU A 1 82 ? -7.346 -2.794 3.790 1.00 85.44 82 LEU A CA 1
ATOM 655 C C . LEU A 1 82 ? -8.868 -3.062 3.723 1.00 85.44 82 LEU A C 1
ATOM 657 O O . LEU A 1 82 ? -9.620 -2.148 3.389 1.00 85.44 82 LEU A O 1
ATOM 661 N N . LYS A 1 83 ? -9.317 -4.303 3.949 1.00 79.38 83 LYS A N 1
ATOM 662 C CA . LYS A 1 83 ? -10.730 -4.723 3.912 1.00 79.38 83 LYS A CA 1
ATOM 663 C C . LYS A 1 83 ? -11.246 -4.929 5.327 1.00 79.38 83 LYS A C 1
ATOM 665 O O . LYS A 1 83 ? -12.339 -4.406 5.636 1.00 79.38 83 LYS A O 1
#

Radius of gyration: 12.75 Å; chains: 1; bounding box: 28×24×39 Å

Secondary structure (DSSP, 8-state):
---------HHHHHHHHHHHHHTTTS-HHHHHHHHHHHHHHHHH-SSS-HHHHHHHHHHHHHHHTS-HHHHHHHHHHHHHH--